Protein AF-A0A1X7HN74-F1 (afdb_monomer_lite)

Radius of gyration: 16.76 Å; chains: 1; bounding box: 46×40×47 Å

pLDDT: mean 87.25, std 11.13, range [44.5, 96.44]

Secondary structure (DSSP, 8-state):
---SGGGGEEESHHHHHHHHHHHHHHHHHHHHHH-TT-THHHHHHHHHHHHHHHHHHHTT-TT-EEEHHHHHHHHHHHHHHHHHH-HHHHHHHHHHH-

Sequence (98 aa):
MKPKNDRMRIKLRIPLFILTLGLSIPVSKLIHILAPESWLKQLAYPLLVILLIYLFEKTRLSDKVVHVAFGIAIVICGLGIEMLTEPEDYWWLQNYIS

Structure (mmCIF, N/CA/C/O backbone):
data_AF-A0A1X7HN74-F1
#
_entry.id   AF-A0A1X7HN74-F1
#
loop_
_atom_site.group_PDB
_atom_site.id
_atom_site.type_symbol
_atom_site.label_atom_id
_atom_site.label_alt_id
_atom_site.label_comp_id
_atom_site.label_asym_id
_atom_site.label_entity_id
_atom_site.label_seq_id
_atom_site.pdbx_PDB_ins_code
_atom_site.Cartn_x
_atom_site.Cartn_y
_atom_site.Cartn_z
_atom_site.occupancy
_atom_site.B_iso_or_equiv
_atom_site.auth_seq_id
_atom_site.auth_comp_id
_atom_site.auth_asym_id
_atom_site.auth_atom_id
_atom_site.pdbx_PDB_model_num
ATOM 1 N N . MET A 1 1 ? -29.293 2.736 28.387 1.00 47.28 1 MET A N 1
ATOM 2 C CA . MET A 1 1 ? -28.603 1.656 27.644 1.00 47.28 1 MET A CA 1
ATOM 3 C C . MET A 1 1 ? -27.496 2.275 26.795 1.00 47.28 1 MET A C 1
ATOM 5 O O . MET A 1 1 ? -27.807 3.060 25.913 1.00 47.28 1 MET A O 1
ATOM 9 N N . LYS A 1 2 ? -26.216 2.001 27.089 1.00 44.50 2 LYS A N 1
ATOM 10 C CA . LYS A 1 2 ? -25.085 2.431 26.240 1.00 44.50 2 LYS A CA 1
ATOM 11 C C . LYS A 1 2 ? -25.050 1.554 24.979 1.00 44.50 2 LYS A C 1
ATOM 13 O O . LYS A 1 2 ? -25.189 0.338 25.123 1.00 44.50 2 LYS A O 1
ATOM 18 N N . PRO A 1 3 ? -24.875 2.105 23.768 1.00 50.00 3 PRO A N 1
ATOM 19 C CA . PRO A 1 3 ? -24.867 1.281 22.570 1.00 50.00 3 PRO A CA 1
ATOM 20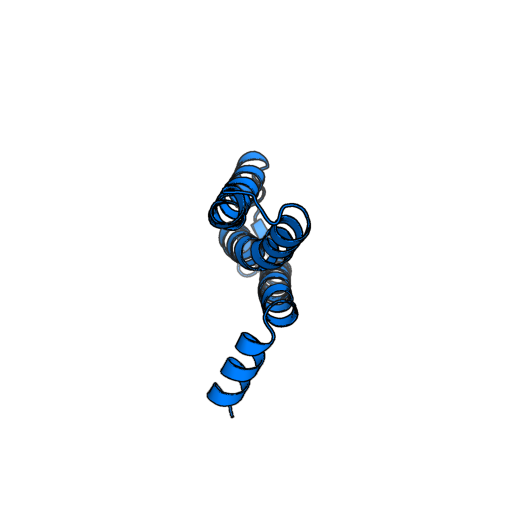 C C . PRO A 1 3 ? -23.619 0.388 22.556 1.00 50.00 3 PRO A C 1
ATOM 22 O O . PRO A 1 3 ? -22.494 0.852 22.707 1.00 50.00 3 PRO A O 1
ATOM 25 N N . LYS A 1 4 ? -23.844 -0.910 22.336 1.00 55.12 4 LYS A N 1
ATOM 26 C CA . LYS A 1 4 ? -22.890 -2.037 22.236 1.00 55.12 4 LYS A CA 1
ATOM 27 C C . LYS A 1 4 ? -21.917 -1.924 21.034 1.00 55.12 4 LYS A C 1
ATOM 29 O O . LYS A 1 4 ? -21.331 -2.920 20.621 1.00 55.12 4 LYS A O 1
ATOM 34 N N . ASN A 1 5 ? -21.766 -0.730 20.458 1.00 57.75 5 ASN A N 1
ATOM 35 C CA . ASN A 1 5 ? -21.241 -0.494 19.109 1.00 57.75 5 ASN A CA 1
ATOM 36 C C . ASN A 1 5 ? -19.719 -0.271 19.037 1.00 57.75 5 ASN A C 1
ATOM 38 O O . ASN A 1 5 ? -19.173 -0.143 17.944 1.00 57.75 5 ASN A O 1
ATOM 42 N N . ASP A 1 6 ? -19.023 -0.245 20.175 1.00 59.97 6 ASP A N 1
ATOM 43 C CA . ASP A 1 6 ? -17.575 0.006 20.211 1.00 59.97 6 ASP A CA 1
ATOM 44 C C . ASP A 1 6 ? -16.740 -1.186 19.715 1.00 59.97 6 ASP A C 1
ATOM 46 O O . ASP A 1 6 ? -15.613 -0.998 19.269 1.00 59.97 6 ASP A O 1
ATOM 50 N N . ARG A 1 7 ? -17.297 -2.410 19.698 1.00 67.69 7 ARG A N 1
ATOM 51 C CA . ARG A 1 7 ? -16.587 -3.608 19.201 1.00 67.69 7 ARG A CA 1
ATOM 52 C C . ARG A 1 7 ? -16.428 -3.660 17.682 1.00 67.69 7 ARG A C 1
ATOM 54 O O . ARG A 1 7 ? -15.619 -4.435 17.190 1.00 67.69 7 ARG A O 1
ATOM 61 N N . MET A 1 8 ? -17.202 -2.872 16.939 1.00 83.56 8 MET A N 1
ATOM 62 C CA . MET A 1 8 ? -17.186 -2.877 15.471 1.00 83.56 8 MET A CA 1
ATOM 63 C C . MET A 1 8 ? -16.366 -1.723 14.900 1.00 83.56 8 MET A C 1
ATOM 65 O O . MET A 1 8 ? -16.571 -1.323 13.758 1.00 83.56 8 MET A O 1
ATOM 69 N N . ARG A 1 9 ? -15.461 -1.150 15.696 1.00 89.38 9 ARG A N 1
ATOM 70 C CA . ARG A 1 9 ? -14.628 -0.018 15.307 1.00 89.38 9 ARG A CA 1
ATOM 71 C C . ARG A 1 9 ? -13.158 -0.415 15.299 1.00 89.38 9 ARG A C 1
ATOM 73 O O . ARG A 1 9 ? -12.670 -0.985 16.268 1.00 89.38 9 ARG A O 1
ATOM 80 N N . ILE A 1 10 ? -12.452 -0.089 14.222 1.00 92.88 10 ILE A N 1
ATOM 81 C CA . ILE A 1 10 ? -11.025 -0.387 14.053 1.00 92.88 10 ILE A CA 1
ATOM 82 C C . ILE A 1 10 ? -10.271 0.838 13.557 1.00 92.88 10 ILE A C 1
ATOM 84 O O . ILE A 1 10 ? -10.842 1.719 12.911 1.00 92.88 10 ILE A O 1
ATOM 88 N N . LYS A 1 11 ? -8.974 0.882 13.862 1.00 93.56 11 LYS A N 1
ATOM 89 C CA . LYS A 1 11 ? -8.059 1.866 13.283 1.00 93.56 11 LYS A CA 1
ATOM 90 C C . LYS A 1 11 ? -7.756 1.514 11.832 1.00 93.56 11 LYS A C 1
ATOM 92 O O . LYS A 1 11 ? -7.621 0.342 11.486 1.00 93.56 11 LYS A O 1
ATOM 97 N N . LEU A 1 12 ? -7.594 2.540 11.008 1.00 94.25 12 LEU A N 1
ATOM 98 C CA . LEU A 1 12 ? -7.321 2.387 9.583 1.00 94.25 12 LEU A CA 1
ATOM 99 C C . LEU A 1 12 ? -5.861 2.079 9.236 1.00 94.25 12 LEU A C 1
ATOM 101 O O . LEU A 1 12 ? -5.600 1.746 8.087 1.00 94.25 12 LEU A O 1
ATOM 105 N N . ARG A 1 13 ? -4.920 2.129 10.186 1.00 94.12 13 ARG A N 1
ATOM 106 C CA . ARG A 1 13 ? -3.490 1.898 9.911 1.00 94.12 13 ARG A CA 1
ATOM 107 C C . ARG A 1 13 ? -3.210 0.603 9.134 1.00 94.12 13 ARG A C 1
ATOM 109 O O . ARG A 1 13 ? -2.556 0.670 8.102 1.00 94.12 13 ARG A O 1
ATOM 116 N N . ILE A 1 14 ? -3.712 -0.549 9.592 1.00 93.75 14 ILE A N 1
ATOM 117 C CA . ILE A 1 14 ? -3.485 -1.836 8.903 1.00 93.75 14 ILE A CA 1
ATOM 118 C C . ILE A 1 14 ? -4.232 -1.888 7.557 1.00 93.75 14 ILE A C 1
ATOM 120 O O . ILE A 1 14 ? -3.586 -2.181 6.553 1.00 93.75 14 ILE A O 1
ATOM 124 N N . PRO A 1 15 ? -5.539 -1.551 7.478 1.00 94.94 15 PRO A N 1
ATOM 125 C CA . PRO A 1 15 ? -6.233 -1.474 6.192 1.00 94.94 15 PRO A CA 1
ATOM 126 C C . PRO A 1 15 ? -5.531 -0.592 5.151 1.00 94.94 15 PRO A C 1
ATOM 128 O O . PRO A 1 15 ? -5.333 -1.015 4.017 1.00 94.94 15 PRO A O 1
ATOM 131 N N . LEU A 1 16 ? -5.112 0.617 5.531 1.00 95.38 16 LEU A N 1
ATOM 132 C CA . LEU A 1 16 ? -4.430 1.550 4.630 1.00 95.38 16 LEU A CA 1
ATOM 133 C C . LEU A 1 16 ? -3.033 1.071 4.239 1.00 95.38 16 LEU A C 1
ATOM 135 O O . LEU A 1 16 ? -2.597 1.342 3.123 1.00 95.38 16 LEU A O 1
ATOM 139 N N . PHE A 1 17 ? -2.338 0.356 5.123 1.00 95.06 17 PHE A N 1
ATOM 140 C CA . PHE A 1 17 ? -1.064 -0.270 4.786 1.00 95.06 17 PHE A CA 1
ATOM 141 C C . PHE A 1 17 ? -1.243 -1.322 3.685 1.00 95.06 17 PHE A C 1
ATOM 143 O O . PHE A 1 17 ? -0.540 -1.269 2.682 1.00 95.06 17 PHE A O 1
ATOM 150 N N . ILE A 1 18 ? -2.243 -2.201 3.808 1.00 94.81 18 ILE A N 1
ATOM 151 C CA . ILE A 1 18 ? -2.557 -3.204 2.775 1.00 94.81 18 ILE A CA 1
ATOM 152 C C . ILE A 1 18 ? -2.953 -2.526 1.458 1.00 94.81 18 ILE A C 1
ATOM 154 O O . ILE A 1 18 ? -2.438 -2.881 0.401 1.00 94.81 18 ILE A O 1
ATOM 158 N N . LEU A 1 19 ? -3.802 -1.494 1.517 1.00 95.44 19 LEU A N 1
ATOM 159 C CA . LEU A 1 19 ? -4.154 -0.705 0.334 1.00 95.44 19 LEU A CA 1
ATOM 160 C C . LEU A 1 19 ? -2.919 -0.079 -0.325 1.00 95.44 19 LEU A C 1
ATOM 162 O O . LEU A 1 19 ? -2.828 -0.052 -1.547 1.00 95.44 19 LEU A O 1
ATOM 166 N N . THR A 1 20 ? -1.974 0.421 0.474 1.00 95.81 20 THR A N 1
ATOM 167 C CA . THR A 1 20 ? -0.734 1.021 -0.032 1.00 95.81 20 THR A CA 1
ATOM 168 C C . THR A 1 20 ? 0.087 0.015 -0.822 1.00 95.81 20 THR A C 1
ATOM 170 O O . THR A 1 20 ? 0.563 0.358 -1.901 1.00 95.81 20 THR A O 1
ATOM 173 N N . LEU A 1 21 ? 0.247 -1.205 -0.304 1.00 94.25 21 LEU A N 1
ATOM 174 C CA . LEU A 1 21 ? 0.993 -2.263 -0.986 1.00 94.25 21 LEU A CA 1
ATOM 175 C C . LEU A 1 21 ? 0.353 -2.576 -2.341 1.00 94.25 21 LEU A C 1
ATOM 177 O O . LEU A 1 21 ? 1.006 -2.408 -3.370 1.00 94.25 21 LEU A O 1
ATOM 181 N N . GLY A 1 22 ? -0.947 -2.882 -2.350 1.00 92.88 22 GLY A N 1
ATOM 182 C CA . GLY A 1 22 ? -1.663 -3.223 -3.579 1.00 92.88 22 GLY A CA 1
ATOM 183 C C . GLY A 1 22 ? -1.689 -2.083 -4.603 1.00 92.88 22 GLY A C 1
ATOM 184 O O . GLY A 1 22 ? -1.443 -2.304 -5.783 1.00 92.88 22 GLY A O 1
ATOM 185 N N . LEU A 1 23 ? -1.908 -0.836 -4.169 1.00 94.56 23 LEU A N 1
ATOM 186 C CA . LEU A 1 23 ? -1.952 0.328 -5.065 1.00 94.56 23 LEU A CA 1
ATOM 187 C C . LEU A 1 23 ? -0.573 0.710 -5.619 1.00 94.56 23 LEU A C 1
ATOM 189 O O . LEU A 1 23 ? -0.480 1.255 -6.719 1.00 94.56 23 LEU A O 1
ATOM 193 N N . SER A 1 24 ? 0.507 0.418 -4.893 1.00 94.50 24 SER A N 1
ATOM 194 C CA . SER A 1 24 ? 1.860 0.767 -5.337 1.00 94.50 24 SER A CA 1
ATOM 195 C C . SER A 1 24 ? 2.317 -0.052 -6.544 1.00 94.50 24 SER A C 1
ATOM 197 O O . SER A 1 24 ? 3.100 0.452 -7.351 1.00 94.50 24 SER A O 1
ATOM 199 N N . ILE A 1 25 ? 1.794 -1.267 -6.724 1.00 92.06 25 ILE A N 1
ATOM 200 C CA . ILE A 1 25 ? 2.127 -2.153 -7.848 1.00 92.06 25 ILE A CA 1
ATOM 201 C C . ILE A 1 25 ? 1.740 -1.525 -9.202 1.00 92.06 25 ILE A C 1
ATOM 203 O O . ILE A 1 25 ? 2.653 -1.207 -9.971 1.00 92.06 25 ILE A O 1
ATOM 207 N N . PRO A 1 26 ? 0.455 -1.254 -9.521 1.00 92.25 26 PRO A N 1
ATOM 208 C CA . PRO A 1 26 ? 0.076 -0.720 -10.830 1.00 92.25 26 PRO A CA 1
ATOM 209 C C . PRO A 1 26 ? 0.681 0.658 -11.098 1.00 92.25 26 PRO A C 1
ATOM 211 O O . PRO A 1 26 ? 1.063 0.953 -12.230 1.00 92.25 26 PRO A O 1
ATOM 214 N N . VAL A 1 27 ? 0.827 1.497 -10.068 1.00 91.69 27 VAL A N 1
ATOM 215 C CA . VAL A 1 27 ? 1.433 2.823 -10.232 1.00 91.69 27 VAL A CA 1
ATOM 216 C C . VAL A 1 27 ? 2.927 2.698 -10.543 1.00 91.69 27 VAL A C 1
ATOM 218 O O . VAL A 1 27 ? 3.422 3.389 -11.433 1.00 91.69 27 VAL A O 1
ATOM 221 N N . SER A 1 28 ? 3.647 1.784 -9.887 1.00 91.25 28 SER A N 1
ATOM 222 C CA . SER A 1 28 ? 5.050 1.515 -10.224 1.00 91.25 28 SER A CA 1
ATOM 223 C C . SER A 1 28 ? 5.212 0.962 -11.645 1.00 91.25 28 SER A C 1
ATOM 225 O O . SER A 1 28 ? 6.075 1.447 -12.377 1.00 91.25 28 SER A O 1
ATOM 227 N N . LYS A 1 29 ? 4.331 0.051 -12.090 1.00 89.56 29 LYS A N 1
ATOM 228 C CA . LYS A 1 29 ? 4.308 -0.446 -13.477 1.00 89.56 29 LYS A CA 1
ATOM 229 C C . LYS A 1 29 ? 4.066 0.686 -14.477 1.00 89.56 29 LYS A C 1
ATOM 231 O O . LYS A 1 29 ? 4.759 0.768 -15.489 1.00 89.56 29 LYS A O 1
ATOM 236 N N . LEU A 1 30 ? 3.145 1.603 -14.179 1.00 89.75 30 LEU A N 1
ATOM 237 C CA . LEU A 1 30 ? 2.894 2.771 -15.025 1.00 89.75 30 LEU A CA 1
ATOM 238 C C . LEU A 1 30 ? 4.144 3.655 -15.152 1.00 89.75 30 LEU A C 1
ATOM 240 O O . LEU A 1 30 ? 4.497 4.070 -16.254 1.00 89.75 30 LEU A O 1
ATOM 244 N N . ILE A 1 31 ? 4.855 3.895 -14.047 1.00 87.50 31 ILE A N 1
ATOM 245 C CA . ILE A 1 31 ? 6.122 4.643 -14.053 1.00 87.50 31 ILE A CA 1
ATOM 246 C C . ILE A 1 31 ? 7.179 3.920 -14.896 1.00 87.50 31 ILE A C 1
ATOM 248 O O . ILE A 1 31 ? 7.914 4.566 -15.640 1.00 87.50 31 ILE A O 1
ATOM 252 N N . HIS A 1 32 ? 7.249 2.588 -14.828 1.00 86.81 32 HIS A N 1
ATOM 253 C CA . HIS A 1 32 ? 8.197 1.803 -15.628 1.00 86.81 32 HIS A CA 1
ATOM 254 C C . HIS A 1 32 ? 7.928 1.901 -17.129 1.00 86.81 32 HIS A C 1
ATOM 256 O O . HIS A 1 32 ? 8.888 1.919 -17.901 1.00 86.81 32 HIS A O 1
ATOM 262 N N . ILE A 1 33 ? 6.655 1.974 -17.528 1.00 87.62 33 ILE A N 1
ATOM 263 C CA . ILE A 1 33 ? 6.236 2.166 -18.923 1.00 87.62 33 ILE A CA 1
ATOM 264 C C . ILE A 1 33 ? 6.582 3.582 -19.398 1.00 87.62 33 ILE A C 1
ATOM 266 O O . ILE A 1 33 ? 7.088 3.754 -20.503 1.00 87.62 33 ILE A O 1
ATOM 270 N N . LEU A 1 34 ? 6.339 4.596 -18.562 1.00 87.19 34 LEU A N 1
ATOM 271 C CA . LEU A 1 34 ? 6.579 6.001 -18.907 1.00 87.19 34 LEU A CA 1
ATOM 272 C C . LEU A 1 34 ? 8.070 6.384 -18.900 1.00 87.19 34 LEU A C 1
ATOM 274 O O . LEU A 1 34 ? 8.469 7.277 -19.644 1.00 87.19 34 LEU A O 1
ATOM 278 N N . ALA A 1 35 ? 8.894 5.731 -18.074 1.00 84.62 35 ALA A N 1
ATOM 279 C CA . ALA A 1 35 ? 10.317 6.040 -17.908 1.00 84.62 35 ALA A CA 1
ATOM 280 C C . ALA A 1 35 ? 11.208 4.777 -17.994 1.00 84.62 35 ALA A C 1
ATOM 282 O O . ALA A 1 35 ? 11.821 4.372 -16.994 1.00 84.62 35 ALA A O 1
ATOM 283 N N . PRO A 1 36 ? 11.313 4.149 -19.183 1.00 76.62 36 PRO A N 1
ATOM 284 C CA . PRO A 1 36 ? 11.926 2.835 -19.352 1.00 76.62 36 PRO A CA 1
ATOM 285 C C . PRO A 1 36 ? 13.434 2.773 -19.036 1.00 76.62 36 PRO A C 1
ATOM 287 O O . PRO A 1 36 ? 13.903 1.765 -18.518 1.00 76.62 36 PRO A O 1
ATOM 290 N N . GLU A 1 37 ? 14.188 3.842 -19.259 1.00 77.00 37 GLU A N 1
ATOM 291 C CA . GLU A 1 37 ? 15.655 3.845 -19.089 1.00 77.00 37 GLU A CA 1
ATOM 292 C C . GLU A 1 37 ? 16.113 4.414 -17.734 1.00 77.00 37 GLU A C 1
ATOM 294 O O . GLU A 1 37 ? 17.284 4.725 -17.522 1.00 77.00 37 GLU A O 1
ATOM 299 N N . SER A 1 38 ? 15.185 4.610 -16.793 1.00 75.31 38 SER A N 1
ATOM 300 C CA . SER A 1 38 ? 15.497 5.269 -15.527 1.00 75.31 38 SER A CA 1
ATOM 301 C C . SER A 1 38 ? 15.929 4.276 -14.442 1.00 75.31 38 SER A C 1
ATOM 303 O O . SER A 1 38 ? 15.248 3.293 -14.150 1.00 75.31 38 SER A O 1
ATOM 305 N N . TRP A 1 39 ? 17.026 4.592 -13.747 1.00 79.31 39 TRP A N 1
ATOM 306 C CA . TRP A 1 39 ? 17.425 3.928 -12.492 1.00 79.31 39 TRP A CA 1
ATOM 307 C C . TRP A 1 39 ? 16.314 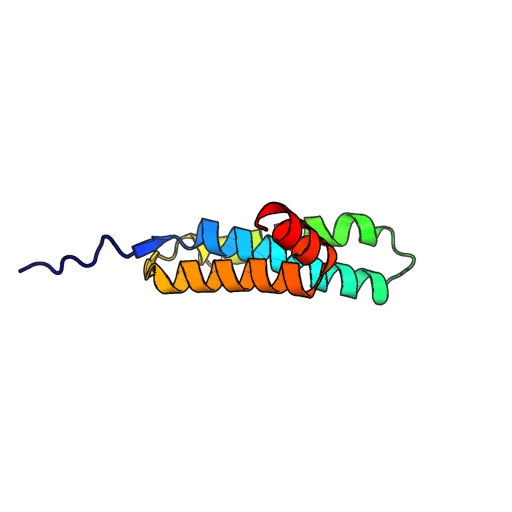3.970 -11.424 1.00 79.31 39 TRP A C 1
ATOM 309 O O . TRP A 1 39 ? 16.262 3.136 -10.522 1.00 79.31 39 TRP A O 1
ATOM 319 N N . LEU A 1 40 ? 15.378 4.915 -11.572 1.00 77.06 40 LEU A N 1
ATOM 320 C CA . LEU A 1 40 ? 14.194 5.085 -10.737 1.00 77.06 40 LEU A CA 1
ATOM 321 C C . LEU A 1 40 ? 13.256 3.877 -10.757 1.00 77.06 40 LEU A C 1
ATOM 323 O O . LEU A 1 40 ? 12.476 3.734 -9.823 1.00 77.06 40 LEU A O 1
ATOM 327 N N . LYS A 1 41 ? 13.335 2.978 -11.746 1.00 79.69 41 LYS A N 1
ATOM 328 C CA . LYS A 1 41 ? 12.480 1.783 -11.806 1.00 79.69 41 LYS A CA 1
ATOM 329 C C . LYS A 1 41 ? 12.531 0.942 -10.531 1.00 79.69 41 LYS A C 1
ATOM 331 O O . LYS A 1 41 ? 11.490 0.612 -9.969 1.00 79.69 41 LYS A O 1
ATOM 336 N N . GLN A 1 42 ? 13.731 0.636 -10.045 1.00 83.88 42 GLN A N 1
ATOM 337 C CA . GLN A 1 42 ? 13.904 -0.223 -8.867 1.00 83.88 42 GLN A CA 1
ATOM 338 C C . GLN A 1 42 ? 13.449 0.467 -7.575 1.00 83.88 42 GLN A C 1
ATOM 340 O O . GLN A 1 42 ? 13.046 -0.190 -6.620 1.00 83.88 42 GLN A O 1
ATOM 345 N N . LEU A 1 43 ? 13.473 1.801 -7.557 1.00 88.06 43 LEU A N 1
ATOM 346 C CA . LEU A 1 43 ? 13.077 2.599 -6.401 1.00 88.06 43 LEU A CA 1
ATOM 347 C C . LEU A 1 43 ? 11.625 3.074 -6.463 1.00 88.06 43 LEU A C 1
ATOM 349 O O . LEU A 1 43 ? 11.105 3.519 -5.444 1.00 88.06 43 LEU A O 1
ATOM 353 N N . ALA A 1 44 ? 10.960 2.966 -7.616 1.00 89.69 44 ALA A N 1
ATOM 354 C CA . ALA A 1 44 ? 9.614 3.483 -7.823 1.00 89.69 44 ALA A CA 1
ATOM 355 C C . ALA A 1 44 ? 8.636 2.881 -6.816 1.00 89.69 44 ALA A C 1
ATOM 357 O O . ALA A 1 44 ? 7.978 3.630 -6.106 1.00 89.69 44 ALA A O 1
ATOM 358 N N . TYR A 1 45 ? 8.600 1.552 -6.694 1.00 91.44 45 TYR A N 1
ATOM 359 C CA . TYR A 1 45 ? 7.727 0.864 -5.744 1.00 91.44 45 TYR A CA 1
ATOM 360 C C . TYR A 1 45 ? 7.986 1.261 -4.275 1.00 91.44 45 TYR A C 1
ATOM 362 O O . TYR A 1 45 ? 7.065 1.785 -3.644 1.00 91.44 45 TYR A O 1
ATOM 370 N N . PRO A 1 46 ? 9.203 1.097 -3.704 1.00 93.62 46 PRO A N 1
ATOM 371 C CA . PRO A 1 46 ? 9.433 1.431 -2.298 1.00 93.62 46 PRO A CA 1
ATOM 372 C C . PRO A 1 46 ? 9.242 2.924 -2.002 1.00 93.62 46 PRO A C 1
ATOM 374 O O . PRO A 1 46 ? 8.702 3.264 -0.949 1.00 93.62 46 PRO A O 1
ATOM 377 N N . LEU A 1 47 ? 9.613 3.824 -2.922 1.00 93.25 47 LEU A N 1
ATOM 378 C CA . LEU A 1 47 ? 9.352 5.258 -2.756 1.00 93.25 47 LEU A CA 1
ATOM 379 C C . LEU A 1 47 ? 7.854 5.559 -2.724 1.00 93.25 47 LEU A C 1
ATOM 381 O O . LEU A 1 47 ? 7.427 6.384 -1.918 1.00 93.25 47 LEU A O 1
ATOM 385 N N . LEU A 1 48 ? 7.054 4.885 -3.554 1.00 94.00 48 LEU A N 1
ATOM 386 C CA . LEU A 1 48 ? 5.603 5.072 -3.576 1.00 94.00 48 LEU A CA 1
ATOM 387 C C . LEU A 1 48 ? 4.950 4.589 -2.284 1.00 94.00 48 LEU A C 1
ATOM 389 O O . LEU A 1 48 ? 4.124 5.303 -1.715 1.00 94.00 48 LEU A O 1
ATOM 393 N N . VAL A 1 49 ? 5.380 3.431 -1.779 1.00 95.62 49 VAL A N 1
ATOM 394 C CA . VAL A 1 49 ? 4.915 2.891 -0.497 1.00 95.62 49 VAL A CA 1
ATOM 395 C C . VAL A 1 49 ? 5.232 3.865 0.639 1.00 95.62 49 VAL A C 1
ATOM 397 O O . VAL A 1 49 ? 4.340 4.236 1.404 1.00 95.62 49 VAL A O 1
ATOM 400 N N . ILE A 1 50 ? 6.482 4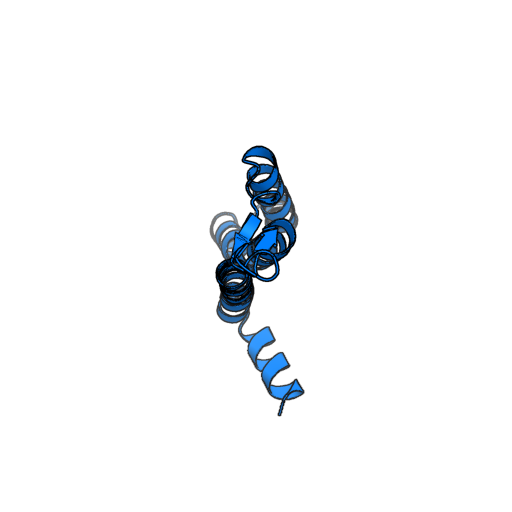.332 0.729 1.00 96.06 50 ILE A N 1
ATOM 401 C CA . ILE A 1 50 ? 6.907 5.294 1.756 1.00 96.06 50 ILE A CA 1
ATOM 402 C C . ILE A 1 50 ? 6.104 6.591 1.643 1.00 96.06 50 ILE A C 1
ATOM 404 O O . ILE A 1 50 ? 5.630 7.106 2.656 1.00 96.06 50 ILE A O 1
ATOM 408 N N . LEU A 1 51 ? 5.921 7.109 0.426 1.00 95.88 51 LEU A N 1
ATOM 409 C CA . LEU A 1 51 ? 5.180 8.342 0.179 1.00 95.88 51 LEU A CA 1
ATOM 410 C C . LEU A 1 51 ? 3.717 8.224 0.619 1.00 95.88 51 LEU A C 1
ATOM 412 O O . LEU A 1 51 ? 3.215 9.111 1.308 1.00 95.88 51 LEU A O 1
ATOM 416 N N . LEU A 1 52 ? 3.035 7.138 0.257 1.00 95.56 52 LEU A N 1
ATOM 417 C CA . LEU A 1 52 ? 1.636 6.911 0.623 1.00 95.56 52 LEU A CA 1
ATOM 418 C C . LEU A 1 52 ? 1.465 6.735 2.134 1.00 95.56 52 LEU A C 1
ATOM 420 O O . LEU A 1 52 ? 0.605 7.391 2.725 1.00 95.56 52 LEU A O 1
ATOM 424 N N . ILE A 1 53 ? 2.322 5.939 2.783 1.00 95.50 53 ILE A N 1
ATOM 425 C CA . ILE A 1 53 ? 2.314 5.796 4.248 1.00 95.50 53 ILE A CA 1
ATOM 426 C C . ILE A 1 53 ? 2.551 7.154 4.909 1.00 95.50 53 ILE A C 1
ATOM 428 O O . ILE A 1 53 ? 1.804 7.542 5.809 1.00 95.50 53 ILE A O 1
ATOM 432 N N . TYR A 1 54 ? 3.545 7.911 4.437 1.00 96.44 54 TYR A N 1
ATOM 433 C CA . TYR A 1 54 ? 3.831 9.250 4.940 1.00 96.44 54 TYR A CA 1
ATOM 434 C C . TYR A 1 54 ? 2.620 10.180 4.802 1.00 96.44 54 TYR A C 1
ATOM 436 O O . TYR A 1 54 ? 2.282 10.888 5.751 1.00 96.44 54 TYR A O 1
ATOM 444 N N . LEU A 1 55 ? 1.927 10.166 3.660 1.00 96.31 55 LEU A N 1
ATOM 445 C CA . LEU A 1 55 ? 0.716 10.960 3.448 1.00 96.31 55 LEU A CA 1
ATOM 446 C C . LEU A 1 55 ? -0.414 10.542 4.398 1.00 96.31 55 LEU A C 1
ATOM 448 O O . LEU A 1 55 ? -1.082 11.410 4.969 1.00 96.31 55 LEU A O 1
ATOM 452 N N . PHE A 1 56 ? -0.619 9.244 4.622 1.00 95.62 56 PHE A N 1
ATOM 453 C CA . PHE A 1 56 ? -1.647 8.748 5.541 1.00 95.62 56 PHE A CA 1
ATOM 454 C C . PHE A 1 56 ? -1.360 9.089 7.003 1.00 95.62 56 PHE A C 1
ATOM 456 O O . PHE A 1 56 ? -2.283 9.470 7.727 1.00 95.62 56 PHE A O 1
ATOM 463 N N . GLU A 1 57 ? -0.102 9.025 7.432 1.00 94.12 57 GLU A N 1
ATOM 464 C CA . GLU A 1 57 ? 0.299 9.443 8.779 1.00 94.12 57 GLU A CA 1
ATOM 465 C C . GLU A 1 57 ? 0.220 10.974 8.927 1.00 94.12 57 GLU A C 1
ATOM 467 O O . GLU A 1 57 ? -0.353 11.479 9.895 1.00 94.12 57 GLU A O 1
ATOM 472 N N . LYS A 1 58 ? 0.682 11.745 7.931 1.00 95.75 58 LYS A N 1
ATOM 473 C CA . LYS A 1 58 ? 0.617 13.220 7.942 1.00 95.75 58 LYS A CA 1
ATOM 474 C C . LYS A 1 58 ? -0.818 13.742 8.000 1.00 95.75 58 LYS A C 1
ATOM 476 O O . LYS A 1 58 ? -1.096 14.712 8.702 1.00 95.75 58 LYS A O 1
ATOM 481 N N . THR A 1 59 ? -1.737 13.097 7.287 1.00 94.56 59 THR A N 1
ATOM 482 C CA . THR A 1 59 ? -3.173 13.429 7.313 1.00 94.56 59 THR A CA 1
ATOM 483 C C . THR A 1 59 ? -3.906 12.846 8.525 1.00 94.56 59 THR A C 1
ATOM 485 O O . THR A 1 59 ? -5.103 13.097 8.691 1.00 94.56 59 THR A O 1
ATOM 488 N N . ARG A 1 60 ? -3.210 12.081 9.382 1.00 93.69 60 ARG A N 1
ATOM 489 C CA . ARG A 1 60 ? -3.770 11.324 10.514 1.00 93.69 60 ARG A CA 1
ATOM 490 C C . ARG A 1 60 ? -4.891 10.364 10.103 1.00 93.69 60 ARG A C 1
ATOM 492 O O . ARG A 1 60 ? -5.756 10.034 10.914 1.00 93.69 60 ARG A O 1
ATOM 499 N N . LEU A 1 61 ? -4.909 9.925 8.841 1.00 92.69 61 LEU A N 1
ATOM 500 C CA . LEU A 1 61 ? -5.880 8.948 8.350 1.00 92.69 61 LEU A CA 1
ATOM 501 C C . LEU A 1 61 ? -5.650 7.580 9.006 1.00 92.69 61 LEU A C 1
ATOM 503 O O . LEU A 1 61 ? -6.616 6.889 9.316 1.00 92.69 61 LEU A O 1
ATOM 507 N N . SER A 1 62 ? -4.384 7.234 9.262 1.00 91.69 62 SER A N 1
ATOM 508 C CA . SER A 1 62 ? -3.935 6.007 9.938 1.00 91.69 62 SER A CA 1
ATOM 509 C C . SER A 1 62 ? -4.589 5.796 11.311 1.00 91.69 62 SER A C 1
ATOM 511 O O . SER A 1 62 ? -4.977 4.676 11.656 1.00 91.69 62 SER A O 1
ATOM 513 N N . ASP A 1 63 ? -4.767 6.876 12.072 1.00 93.38 63 ASP A N 1
ATOM 514 C CA . ASP A 1 63 ? -5.332 6.852 13.423 1.00 93.38 63 ASP A CA 1
ATOM 515 C C . ASP A 1 63 ? -6.858 6.977 13.460 1.00 93.38 63 ASP A C 1
ATOM 517 O O . ASP A 1 63 ? -7.464 6.823 14.528 1.00 93.38 63 ASP A O 1
ATOM 521 N N . LYS A 1 64 ? -7.514 7.227 12.317 1.00 93.19 64 LYS A N 1
ATOM 522 C CA . LYS A 1 64 ? -8.976 7.306 12.280 1.00 93.19 64 LYS A CA 1
ATOM 523 C C . LYS A 1 64 ? -9.589 5.957 12.629 1.00 93.19 64 LYS A C 1
ATOM 525 O O . LYS A 1 64 ? -9.240 4.914 12.076 1.00 93.19 64 LYS A O 1
ATOM 530 N N . VAL A 1 65 ? -10.552 6.017 13.541 1.00 93.06 65 VAL A N 1
ATOM 531 C CA . VAL A 1 65 ? -11.338 4.873 13.987 1.00 93.06 65 VAL A CA 1
ATOM 532 C C . VAL A 1 65 ? -12.639 4.842 13.191 1.00 93.06 65 VAL A C 1
ATOM 534 O O . VAL A 1 65 ? -13.475 5.736 13.328 1.00 93.06 65 VAL A O 1
ATOM 537 N N . VAL A 1 66 ? -12.812 3.816 12.363 1.00 91.56 66 VAL A N 1
ATOM 538 C CA . VAL A 1 66 ? -13.982 3.644 11.488 1.00 91.56 66 VAL A CA 1
ATOM 539 C C . VAL A 1 66 ? -14.677 2.316 11.754 1.00 91.56 66 VAL A C 1
ATOM 541 O O . VAL A 1 66 ? -14.148 1.458 12.457 1.00 91.56 66 VAL A O 1
ATOM 544 N N . HIS A 1 67 ? -15.871 2.138 11.188 1.00 93.31 67 HIS A N 1
ATOM 545 C CA . HIS A 1 67 ? -16.573 0.860 11.257 1.00 93.31 67 HIS A CA 1
ATOM 546 C C . HIS A 1 67 ? -15.779 -0.248 10.549 1.00 93.31 67 HIS A C 1
ATOM 548 O O . HIS A 1 67 ? -15.201 -0.014 9.488 1.00 93.31 67 HIS A O 1
ATOM 554 N N . VAL A 1 68 ? -15.800 -1.465 11.095 1.00 92.06 68 VAL A N 1
ATOM 555 C CA . VAL A 1 68 ? -15.023 -2.615 10.602 1.00 92.06 68 VAL A CA 1
ATOM 556 C C . VAL A 1 68 ? -15.274 -2.893 9.124 1.00 92.06 68 VAL A C 1
ATOM 558 O O . VAL A 1 68 ? -14.337 -3.168 8.387 1.00 92.06 68 VAL A O 1
ATOM 561 N N . ALA A 1 69 ? -16.521 -2.716 8.678 1.00 92.19 69 ALA A N 1
ATOM 562 C CA . ALA A 1 69 ? -16.917 -2.885 7.283 1.00 92.19 69 ALA A CA 1
ATOM 563 C C . ALA A 1 69 ? -16.104 -1.998 6.322 1.00 92.19 69 ALA A C 1
ATOM 565 O O . ALA A 1 69 ? -15.709 -2.466 5.261 1.00 92.19 69 ALA A O 1
ATOM 566 N N . PHE A 1 70 ? -15.790 -0.754 6.708 1.00 93.12 70 PHE A N 1
ATOM 567 C CA . PHE A 1 70 ? -14.951 0.124 5.886 1.00 93.12 70 PHE A CA 1
ATOM 568 C C . PHE A 1 70 ? -13.504 -0.358 5.837 1.00 93.12 70 PHE A C 1
ATOM 570 O O . PHE A 1 70 ? -12.896 -0.336 4.773 1.00 93.12 70 PHE A O 1
ATOM 577 N N . GLY A 1 71 ? -12.949 -0.820 6.961 1.00 92.38 71 GLY A N 1
ATOM 578 C CA . GLY A 1 71 ? -11.597 -1.377 6.959 1.00 92.38 71 GLY A CA 1
ATOM 579 C C . GLY A 1 71 ? -11.501 -2.650 6.118 1.00 92.38 71 GLY A C 1
ATOM 580 O O . GLY A 1 71 ? -10.565 -2.781 5.339 1.00 92.38 71 GLY A O 1
ATOM 581 N N . ILE A 1 72 ? -12.496 -3.538 6.201 1.00 94.69 72 ILE A N 1
ATOM 582 C CA . ILE A 1 72 ? -12.581 -4.737 5.353 1.00 94.69 72 ILE A CA 1
ATOM 583 C C . ILE A 1 72 ? -12.681 -4.344 3.876 1.00 94.69 72 ILE A C 1
ATOM 585 O O . ILE A 1 72 ? -11.937 -4.879 3.063 1.00 94.69 72 ILE A O 1
ATOM 589 N N . ALA A 1 73 ? -13.537 -3.380 3.528 1.00 95.06 73 ALA A N 1
ATOM 590 C CA . ALA A 1 73 ? -13.659 -2.904 2.152 1.00 95.06 73 ALA A CA 1
ATOM 591 C C . ALA A 1 73 ? -12.326 -2.359 1.613 1.00 95.06 73 ALA A C 1
ATOM 593 O O . ALA A 1 73 ? -11.943 -2.686 0.497 1.00 95.06 73 ALA A O 1
ATOM 594 N N . ILE A 1 74 ? -11.584 -1.592 2.418 1.00 95.44 74 ILE A N 1
ATOM 595 C CA . ILE A 1 74 ? -10.257 -1.079 2.043 1.00 95.44 74 ILE A CA 1
ATOM 596 C C . ILE A 1 74 ? -9.268 -2.223 1.783 1.00 95.44 74 ILE A C 1
ATOM 598 O O . ILE A 1 74 ? -8.535 -2.174 0.798 1.00 95.44 74 ILE A O 1
ATOM 602 N N . VAL A 1 75 ? -9.259 -3.252 2.635 1.00 95.38 75 VAL A N 1
ATOM 603 C CA . VAL A 1 75 ? -8.397 -4.434 2.461 1.00 95.38 75 VAL A CA 1
ATOM 604 C C . VAL A 1 75 ? -8.748 -5.188 1.182 1.00 95.38 75 VAL A C 1
ATOM 606 O O . VAL A 1 75 ? -7.854 -5.493 0.399 1.00 95.38 75 VAL A O 1
ATOM 609 N N . ILE A 1 76 ? -10.039 -5.437 0.942 1.00 95.12 76 ILE A N 1
ATOM 610 C CA . ILE A 1 76 ? -10.516 -6.099 -0.279 1.00 95.12 76 ILE A CA 1
ATOM 611 C C . ILE A 1 76 ? -10.124 -5.286 -1.513 1.00 95.12 76 ILE A C 1
ATOM 613 O O . ILE A 1 76 ? -9.670 -5.866 -2.490 1.00 95.12 76 ILE A O 1
ATOM 617 N N . CYS A 1 77 ? -10.242 -3.956 -1.473 1.00 95.00 77 CYS A N 1
ATOM 618 C CA . CYS A 1 77 ? -9.789 -3.107 -2.572 1.00 95.00 77 CYS A CA 1
ATOM 619 C C . CYS A 1 77 ? -8.277 -3.219 -2.799 1.00 95.00 77 CYS A C 1
ATOM 621 O O . CYS A 1 77 ? -7.857 -3.339 -3.943 1.00 95.00 77 CYS A O 1
ATOM 623 N N . GLY A 1 78 ? -7.464 -3.200 -1.738 1.00 93.06 78 GLY A N 1
ATOM 624 C CA . GLY A 1 78 ? -6.009 -3.348 -1.847 1.00 93.06 78 GLY A CA 1
ATOM 625 C C . GLY A 1 78 ? -5.605 -4.660 -2.514 1.00 93.06 78 GLY A C 1
ATOM 626 O O . GLY A 1 78 ? -4.914 -4.640 -3.528 1.00 93.06 78 GLY A O 1
ATOM 627 N N . LEU A 1 79 ? -6.116 -5.778 -1.995 1.00 91.94 79 LEU A N 1
ATOM 628 C CA . LEU A 1 79 ? -5.853 -7.109 -2.548 1.00 91.94 79 LEU A CA 1
ATOM 629 C C . LEU A 1 79 ? -6.447 -7.276 -3.951 1.00 91.94 79 LEU A C 1
ATOM 631 O O . LEU A 1 79 ? -5.822 -7.853 -4.829 1.00 91.94 79 LEU A O 1
ATOM 635 N N . GLY A 1 80 ? -7.644 -6.743 -4.190 1.00 92.12 80 GLY A N 1
ATOM 636 C CA . GLY A 1 80 ? -8.287 -6.801 -5.500 1.00 92.12 80 GLY A CA 1
ATOM 637 C C . GLY A 1 80 ? -7.483 -6.067 -6.571 1.00 92.12 80 GLY A C 1
ATOM 638 O O . GLY A 1 80 ? -7.346 -6.573 -7.679 1.00 92.12 80 GLY A O 1
ATOM 639 N N . ILE A 1 81 ? -6.908 -4.905 -6.247 1.00 93.00 81 ILE A N 1
ATOM 640 C CA . ILE A 1 81 ? -6.023 -4.172 -7.165 1.00 93.00 81 ILE A CA 1
ATOM 641 C C . ILE A 1 81 ? -4.776 -4.999 -7.494 1.00 93.00 81 ILE A C 1
ATOM 643 O O . ILE A 1 81 ? -4.394 -5.074 -8.661 1.00 93.00 81 ILE A O 1
ATOM 647 N N . GLU A 1 82 ? -4.165 -5.623 -6.488 1.00 89.12 82 GLU A N 1
ATOM 648 C CA . GLU A 1 82 ? -3.006 -6.504 -6.660 1.00 89.12 82 GLU A CA 1
ATOM 649 C C . GLU A 1 82 ? -3.339 -7.674 -7.593 1.00 89.12 82 GLU A C 1
ATOM 651 O O . GLU A 1 82 ? -2.717 -7.799 -8.644 1.00 89.12 82 GLU A O 1
ATOM 656 N N . MET A 1 83 ? -4.414 -8.418 -7.317 1.00 88.38 83 MET A N 1
ATOM 657 C CA . MET A 1 83 ? -4.858 -9.547 -8.149 1.00 88.38 83 MET A CA 1
ATOM 658 C C . MET A 1 83 ? -5.196 -9.158 -9.594 1.00 88.38 83 MET A C 1
ATOM 660 O O . MET A 1 83 ? -4.988 -9.943 -10.516 1.00 88.38 83 MET A O 1
ATOM 664 N N . LEU A 1 84 ? -5.746 -7.959 -9.812 1.00 88.81 84 LEU A N 1
ATOM 665 C CA . LEU A 1 84 ? -6.031 -7.454 -11.160 1.00 88.81 84 LEU A CA 1
ATOM 666 C C . LEU A 1 84 ? -4.757 -7.057 -11.916 1.00 88.81 84 LEU A C 1
ATOM 668 O O . LEU A 1 84 ? -4.750 -7.057 -13.147 1.00 88.81 84 LEU A O 1
ATOM 672 N N . THR A 1 85 ? -3.704 -6.683 -11.192 1.00 86.81 85 THR A N 1
ATOM 673 C CA . THR A 1 85 ? -2.445 -6.193 -11.765 1.00 86.81 85 THR A CA 1
ATOM 674 C C . THR A 1 85 ? -1.426 -7.316 -11.975 1.00 86.81 85 THR A C 1
ATOM 676 O O . THR A 1 85 ? -0.632 -7.233 -12.917 1.00 86.81 85 THR A O 1
ATOM 679 N N . GLU A 1 8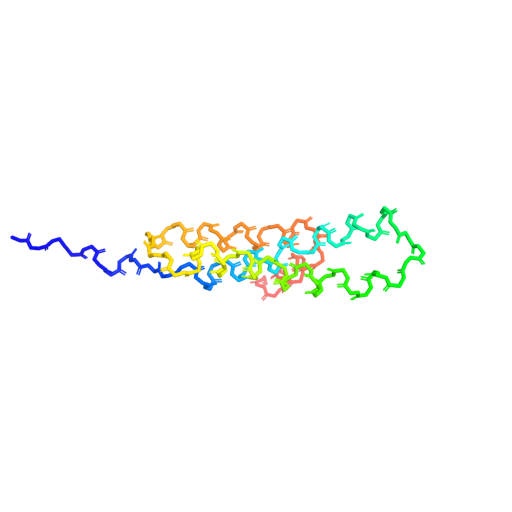6 ? -1.457 -8.343 -11.124 1.00 85.19 86 GLU A N 1
ATOM 680 C CA . GLU A 1 86 ? -0.647 -9.565 -11.180 1.00 85.19 86 GLU A CA 1
ATOM 681 C C . GLU A 1 86 ? -1.572 -10.796 -11.228 1.00 85.19 86 GLU A C 1
ATOM 683 O O . GLU A 1 86 ? -1.842 -11.442 -10.215 1.00 85.19 86 GLU A O 1
ATOM 688 N N . PRO A 1 87 ? -2.107 -11.151 -12.411 1.00 80.06 87 PRO A N 1
ATOM 689 C CA . PRO A 1 87 ? -3.038 -12.273 -12.534 1.00 80.06 87 PRO A CA 1
ATOM 690 C C 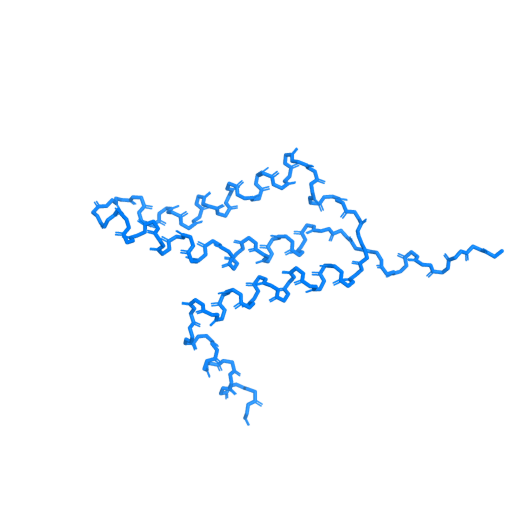. PRO A 1 87 ? -2.391 -13.628 -12.207 1.00 80.06 87 PRO A C 1
ATOM 692 O O . PRO A 1 87 ? -3.094 -14.586 -11.901 1.00 80.06 87 PRO A O 1
ATOM 695 N N . GLU A 1 88 ? -1.062 -13.726 -12.250 1.00 82.44 88 GLU A N 1
ATOM 696 C CA . GLU A 1 88 ? -0.312 -14.907 -11.810 1.00 82.44 88 GLU A CA 1
ATOM 697 C C . GLU A 1 88 ? -0.521 -15.230 -10.324 1.00 82.44 88 GLU A C 1
ATOM 699 O O . GLU A 1 88 ? -0.688 -16.402 -9.977 1.00 82.44 88 GLU A O 1
ATOM 704 N N . ASP A 1 89 ? -0.654 -14.209 -9.474 1.00 77.44 89 ASP A N 1
ATOM 705 C CA . ASP A 1 89 ? -0.948 -14.383 -8.048 1.00 77.44 89 ASP A CA 1
ATOM 706 C C . ASP A 1 89 ? -2.358 -14.946 -7.830 1.00 77.44 89 ASP A C 1
ATOM 708 O O . ASP A 1 89 ? -2.586 -15.772 -6.940 1.00 77.44 89 ASP A O 1
ATOM 712 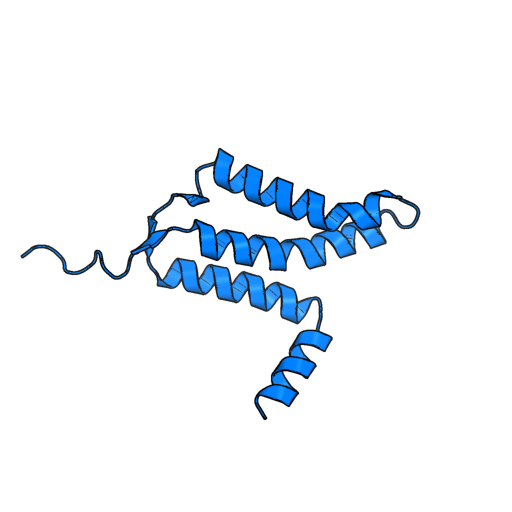N N . TYR A 1 90 ? -3.314 -14.560 -8.684 1.00 76.94 90 TYR A N 1
ATOM 713 C CA . TYR A 1 90 ? -4.664 -15.125 -8.674 1.00 76.94 90 TYR A CA 1
ATOM 714 C C . TYR A 1 90 ? -4.653 -16.619 -9.018 1.00 76.94 90 TYR A C 1
ATOM 716 O O . TYR A 1 90 ? -5.260 -17.419 -8.302 1.00 76.94 90 TYR A O 1
ATOM 724 N N . TRP A 1 91 ? -3.934 -17.010 -10.074 1.00 80.19 91 TRP A N 1
ATOM 725 C CA . TRP A 1 91 ? -3.815 -18.418 -10.467 1.00 80.19 91 TRP A CA 1
ATOM 726 C C . TRP A 1 91 ? -3.126 -19.259 -9.391 1.00 80.19 91 TRP A C 1
ATOM 728 O O . TRP A 1 91 ? -3.553 -20.384 -9.121 1.00 80.19 91 TRP A O 1
ATOM 738 N N . TRP A 1 92 ? -2.091 -18.718 -8.744 1.00 80.88 92 TRP A N 1
ATOM 739 C CA . TRP A 1 92 ? -1.421 -19.384 -7.630 1.00 80.88 92 TRP A CA 1
ATOM 740 C C . TRP A 1 92 ? -2.374 -19.626 -6.450 1.00 80.88 92 TRP A C 1
ATOM 742 O O . TRP A 1 92 ? -2.459 -20.749 -5.950 1.00 80.88 92 TRP A O 1
ATOM 752 N N . LEU A 1 93 ? -3.151 -18.613 -6.054 1.00 78.38 93 LEU A N 1
ATOM 753 C CA . LEU A 1 93 ? -4.158 -18.740 -4.994 1.00 78.38 93 LEU A CA 1
ATOM 754 C C . LEU A 1 93 ? -5.247 -19.754 -5.342 1.00 78.38 93 LEU A C 1
ATOM 756 O O . LEU A 1 93 ? -5.640 -20.544 -4.484 1.00 78.38 93 LEU A O 1
ATOM 760 N N . GLN A 1 94 ? -5.722 -19.754 -6.589 1.00 83.19 94 GLN A N 1
ATOM 761 C CA . GLN A 1 94 ? -6.725 -20.710 -7.044 1.00 83.19 94 GLN A CA 1
ATOM 762 C C . GLN A 1 94 ? -6.222 -22.150 -6.893 1.00 83.19 94 GLN A C 1
ATOM 764 O O . GLN A 1 94 ? -6.918 -22.957 -6.286 1.00 83.19 94 GLN A O 1
ATOM 769 N N . ASN A 1 95 ? -5.001 -22.436 -7.356 1.00 85.62 95 ASN A N 1
ATOM 770 C CA . ASN A 1 95 ? -4.388 -23.766 -7.269 1.00 85.62 95 ASN A CA 1
ATOM 771 C C . ASN A 1 95 ? -4.096 -24.221 -5.831 1.00 85.62 95 ASN A C 1
ATOM 773 O O . ASN A 1 95 ? -3.978 -25.416 -5.585 1.00 85.62 95 ASN A O 1
ATOM 777 N N . TYR A 1 96 ? -3.924 -23.290 -4.891 1.00 83.12 96 TYR A N 1
ATOM 778 C CA . TYR A 1 96 ? -3.693 -23.619 -3.484 1.00 83.12 96 TYR A CA 1
ATOM 779 C C . TYR A 1 96 ? -4.988 -23.965 -2.732 1.00 83.12 96 TYR A C 1
ATOM 781 O O . TYR A 1 96 ? -4.956 -24.703 -1.748 1.00 83.12 96 TYR A O 1
ATOM 789 N N . ILE A 1 97 ? -6.120 -23.398 -3.156 1.00 84.00 97 ILE A N 1
ATOM 790 C CA . ILE A 1 97 ? -7.419 -23.549 -2.481 1.00 84.00 97 ILE A CA 1
ATOM 791 C C . ILE A 1 97 ? -8.249 -24.698 -3.086 1.00 84.00 97 ILE A C 1
ATOM 793 O O . ILE A 1 97 ? -9.088 -25.262 -2.381 1.00 84.00 97 ILE A O 1
ATOM 797 N N . SER A 1 98 ? -8.037 -25.028 -4.365 1.00 64.25 98 SER A N 1
ATOM 798 C CA . SER A 1 98 ? -8.667 -26.156 -5.075 1.00 64.25 98 SER A CA 1
ATOM 799 C C . SER A 1 98 ? -7.977 -27.487 -4.804 1.00 64.25 98 SER A C 1
ATOM 801 O O . SER A 1 98 ? -8.702 -28.483 -4.595 1.00 64.25 98 SER A O 1
#

Foldseek 3Di:
DPDPQPVQKDFLQVLQLLLQLQVLLVVLVVVCVVPVPDPCSVVSSVVSSVVSSVVCVVVVSRGDIDGNVVSVVSNCNSVVSNCVRCVVVVVVVVVVVD

Organism: NCBI:txid1313296